Protein AF-M5RMX8-F1 (afdb_monomer)

Sequence (103 aa):
MNEFVRASYQTWTQRVETGIYNITNTGRITTREVAALINMHLLPDKKFTFFDDESEFMKRAAKTPRSNCVMDNSKLLSTGIQMTPVHEAIEQALKSWTPVDEE

Structure (mmCIF, N/CA/C/O backbone):
data_AF-M5RMX8-F1
#
_entry.id   AF-M5RMX8-F1
#
loop_
_atom_site.group_PDB
_atom_site.id
_atom_site.type_symbol
_atom_site.label_atom_id
_atom_site.label_alt_id
_atom_site.label_comp_id
_atom_site.label_asym_id
_atom_site.label_entity_id
_atom_site.label_seq_id
_atom_site.pdbx_PDB_ins_code
_atom_site.Cartn_x
_atom_site.Cartn_y
_atom_site.Cartn_z
_atom_site.occupancy
_atom_site.B_iso_or_equiv
_atom_site.auth_seq_id
_atom_site.auth_comp_id
_atom_site.auth_asym_id
_atom_site.auth_atom_id
_atom_site.pdbx_PDB_model_num
ATOM 1 N N . MET A 1 1 ? -11.044 0.922 -5.361 1.00 62.53 1 MET A N 1
ATOM 2 C CA . MET A 1 1 ? -10.544 2.280 -5.032 1.00 62.53 1 MET A CA 1
ATOM 3 C C . MET A 1 1 ? -11.170 2.729 -3.706 1.00 62.53 1 MET A C 1
ATOM 5 O O . MET A 1 1 ? -12.330 2.405 -3.498 1.00 62.53 1 MET A O 1
ATOM 9 N N . ASN A 1 2 ? -10.454 3.446 -2.828 1.00 88.12 2 ASN A N 1
ATOM 10 C CA . ASN A 1 2 ? -10.932 4.023 -1.540 1.00 88.12 2 ASN A CA 1
ATOM 11 C C . ASN A 1 2 ? -10.854 3.151 -0.264 1.00 88.12 2 ASN 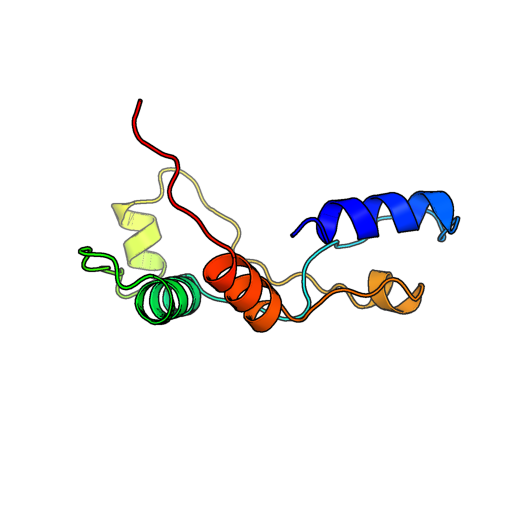A C 1
ATOM 13 O O . ASN A 1 2 ? -11.440 3.519 0.755 1.00 88.12 2 ASN A O 1
ATOM 17 N N . GLU A 1 3 ? -10.104 2.044 -0.260 1.00 94.25 3 GLU A N 1
ATOM 18 C CA . GLU A 1 3 ? -9.997 1.173 0.929 1.00 94.25 3 GLU A CA 1
ATOM 19 C C . GLU A 1 3 ? -9.433 1.884 2.162 1.00 94.25 3 GLU A C 1
ATOM 21 O O . GLU A 1 3 ? -9.972 1.730 3.253 1.00 94.25 3 GLU A O 1
ATOM 26 N N . PHE A 1 4 ? -8.396 2.709 1.986 1.00 96.75 4 PHE A N 1
ATOM 27 C CA . PHE A 1 4 ? -7.793 3.468 3.081 1.00 96.75 4 PHE A CA 1
ATOM 28 C C . PHE A 1 4 ? -8.815 4.367 3.790 1.00 96.75 4 PHE A C 1
ATOM 30 O O . PHE A 1 4 ? -8.910 4.361 5.017 1.00 96.75 4 PHE A O 1
ATOM 37 N N . VAL A 1 5 ? -9.616 5.111 3.019 1.00 97.06 5 VAL A N 1
ATOM 38 C CA . VAL A 1 5 ? -10.648 6.010 3.555 1.00 97.06 5 VAL A CA 1
ATOM 39 C C . VAL A 1 5 ? -11.748 5.205 4.237 1.00 97.06 5 VAL A C 1
ATOM 41 O O . VAL A 1 5 ? -12.137 5.535 5.354 1.00 97.06 5 VAL A O 1
ATOM 44 N N . ARG A 1 6 ? -12.206 4.116 3.605 1.00 97.56 6 ARG A N 1
ATOM 45 C CA . ARG A 1 6 ? -13.209 3.206 4.175 1.00 97.56 6 ARG A CA 1
ATOM 46 C C . ARG A 1 6 ? -12.749 2.661 5.526 1.00 97.56 6 ARG A C 1
ATOM 48 O O . ARG A 1 6 ? -13.480 2.797 6.499 1.00 97.56 6 ARG A O 1
ATOM 55 N N . ALA A 1 7 ? -11.544 2.099 5.598 1.00 97.75 7 ALA A N 1
ATOM 56 C CA . ALA A 1 7 ? -10.985 1.542 6.826 1.00 97.75 7 ALA A CA 1
ATOM 57 C C . ALA A 1 7 ? -10.801 2.620 7.904 1.00 97.75 7 ALA A C 1
ATOM 59 O O . ALA A 1 7 ? -11.205 2.424 9.046 1.00 97.75 7 ALA A O 1
ATOM 60 N N . SER A 1 8 ? -10.287 3.796 7.529 1.00 97.38 8 SER A N 1
ATOM 61 C CA . SER A 1 8 ? -10.139 4.943 8.439 1.00 97.38 8 SER A CA 1
ATOM 62 C C . SER A 1 8 ? -11.481 5.420 8.997 1.00 97.38 8 SER A C 1
ATOM 64 O O . SER A 1 8 ? -11.585 5.765 10.167 1.00 97.38 8 SER A O 1
ATOM 66 N N . TYR A 1 9 ? -12.533 5.418 8.182 1.00 97.81 9 TYR A N 1
ATOM 67 C CA . TYR A 1 9 ? -13.880 5.764 8.627 1.00 97.81 9 TYR A CA 1
ATOM 68 C C . TYR A 1 9 ? -14.508 4.661 9.495 1.00 97.81 9 TYR A C 1
ATOM 70 O O . TYR A 1 9 ? -15.241 4.943 10.448 1.00 97.81 9 TYR A O 1
ATOM 78 N N . GLN A 1 10 ? -14.199 3.397 9.202 1.00 98.00 10 GLN A N 1
ATOM 79 C CA . GLN A 1 10 ? -14.655 2.249 9.982 1.00 98.00 10 GLN A CA 1
ATOM 80 C C . GLN A 1 10 ? -14.079 2.241 11.397 1.00 98.00 10 GLN A C 1
ATOM 82 O O . GLN A 1 10 ? -14.829 1.941 12.321 1.00 98.00 10 GLN A O 1
ATOM 87 N N . THR A 1 11 ? -12.818 2.640 11.605 1.00 97.81 11 THR A N 1
ATOM 88 C CA . THR A 1 11 ? -12.257 2.725 12.970 1.00 97.81 11 THR A CA 1
ATOM 89 C C . THR A 1 11 ? -13.091 3.654 13.857 1.00 97.81 11 THR A C 1
ATOM 91 O O . THR A 1 11 ? -13.424 3.310 14.992 1.00 97.81 11 THR A O 1
ATOM 94 N N . TRP A 1 12 ? -13.521 4.796 13.316 1.00 96.62 12 TRP A N 1
ATOM 95 C CA . TRP A 1 12 ? -14.378 5.739 14.027 1.00 96.62 12 TRP A CA 1
ATOM 96 C C . TRP A 1 12 ? -15.804 5.215 14.228 1.00 96.62 12 TRP A C 1
ATOM 98 O O . TRP A 1 12 ? -16.330 5.250 15.341 1.00 96.62 12 TRP A O 1
ATOM 108 N N . THR A 1 13 ? -16.446 4.739 13.160 1.00 97.94 13 THR A N 1
ATOM 109 C CA . THR A 1 13 ? -17.864 4.339 13.203 1.00 97.94 13 THR A CA 1
ATOM 110 C C . THR A 1 13 ? -18.110 3.057 13.988 1.00 97.94 13 THR A C 1
ATOM 112 O O . THR A 1 13 ? -19.134 2.956 14.659 1.00 97.94 13 THR A O 1
ATOM 115 N N . GLN A 1 14 ? -17.166 2.114 13.971 1.00 97.50 14 GLN A N 1
ATOM 116 C CA . GLN A 1 14 ? -17.228 0.875 14.753 1.00 97.50 14 GLN A CA 1
ATOM 117 C C . GLN A 1 14 ? -16.715 1.048 16.187 1.00 97.50 14 GLN A C 1
ATOM 119 O O . GLN A 1 14 ? -16.761 0.096 16.959 1.00 97.50 14 GLN A O 1
ATOM 124 N N . ARG A 1 15 ? -16.251 2.253 16.559 1.00 97.38 15 ARG A N 1
ATOM 125 C CA . ARG A 1 15 ? -15.730 2.563 17.900 1.00 97.38 15 ARG A CA 1
ATOM 126 C C . ARG A 1 15 ? -14.636 1.584 18.336 1.00 97.38 15 ARG A C 1
ATOM 128 O O . ARG A 1 15 ? -14.650 1.104 19.468 1.00 97.38 15 ARG A O 1
ATOM 135 N N . VAL A 1 16 ? -13.694 1.295 17.434 1.00 97.44 16 VAL A N 1
ATOM 136 C CA . VAL A 1 16 ? -12.538 0.453 17.773 1.00 97.44 16 VAL A CA 1
ATOM 137 C C . VAL A 1 16 ? -11.742 1.099 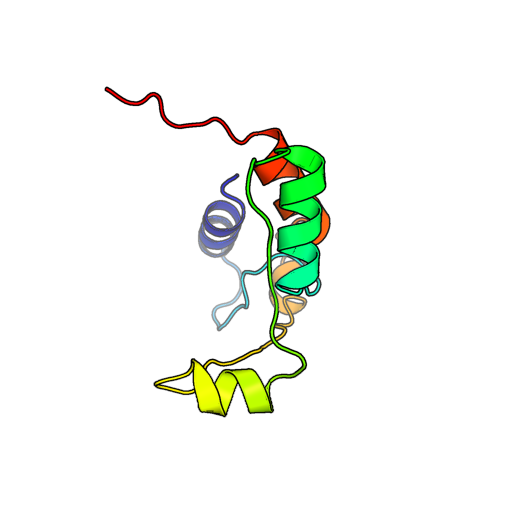18.907 1.00 97.44 16 VAL A C 1
ATOM 139 O O . VAL A 1 16 ? -11.753 2.324 19.066 1.00 97.44 16 VAL A O 1
ATOM 142 N N . GLU A 1 17 ? -11.047 0.284 19.699 1.00 97.75 17 GLU A N 1
ATOM 143 C CA . GLU A 1 17 ? -10.248 0.776 20.820 1.00 97.75 17 GLU A CA 1
ATOM 144 C C . GLU A 1 17 ? -9.254 1.850 20.358 1.00 97.75 17 GLU A C 1
ATOM 146 O O . GLU A 1 17 ? -8.590 1.712 19.326 1.00 97.75 17 GLU A O 1
ATOM 151 N N . THR A 1 18 ? -9.141 2.938 21.118 1.00 96.75 18 THR A N 1
ATOM 152 C CA . THR A 1 18 ? -8.249 4.047 20.776 1.00 96.75 18 THR A CA 1
ATOM 153 C C . THR A 1 18 ? -6.793 3.596 20.711 1.00 96.75 18 THR A C 1
ATOM 155 O O . THR A 1 18 ? -6.319 2.851 21.564 1.00 96.75 18 THR A O 1
ATOM 158 N N . GLY A 1 19 ? -6.045 4.097 19.731 1.00 96.69 19 GLY A N 1
ATOM 159 C CA . GLY A 1 19 ? -4.616 3.837 19.611 1.00 96.69 19 GLY A CA 1
ATOM 160 C C . GLY A 1 19 ? -4.116 4.040 18.189 1.00 96.69 19 GLY A C 1
ATOM 161 O O . GLY A 1 19 ? -4.834 4.533 17.323 1.00 96.69 19 GLY A O 1
ATOM 162 N N . ILE A 1 20 ? -2.869 3.643 17.953 1.00 97.62 20 ILE A N 1
ATOM 163 C CA . ILE A 1 20 ? -2.237 3.720 16.633 1.00 97.62 20 ILE A CA 1
ATOM 164 C C . ILE A 1 20 ? -2.528 2.428 15.860 1.00 97.62 20 ILE A C 1
ATOM 166 O O . ILE A 1 20 ? -2.416 1.335 16.427 1.00 97.62 20 ILE A O 1
ATOM 170 N N . TYR A 1 21 ? -2.899 2.570 14.586 1.00 97.81 21 TYR A N 1
ATOM 171 C CA . TYR A 1 21 ? -3.195 1.480 13.657 1.00 97.81 21 TYR A CA 1
ATOM 172 C C . TYR A 1 21 ? -2.509 1.736 12.314 1.00 97.81 21 TYR A C 1
ATOM 174 O O . TYR A 1 21 ? -2.605 2.834 11.768 1.00 97.81 21 TYR A O 1
ATOM 182 N N . ASN A 1 22 ? -1.865 0.708 11.761 1.00 97.56 22 ASN A N 1
ATOM 183 C CA . ASN A 1 22 ? -1.330 0.751 10.404 1.00 97.56 22 ASN A CA 1
ATOM 184 C C . ASN A 1 22 ? -2.459 0.449 9.414 1.00 97.56 22 ASN A C 1
ATOM 186 O O . ASN A 1 22 ? -2.964 -0.673 9.369 1.00 97.56 22 ASN A O 1
ATOM 190 N N . ILE A 1 23 ? -2.861 1.447 8.627 1.00 97.31 23 ILE A N 1
ATOM 191 C CA . ILE A 1 23 ? -3.893 1.295 7.595 1.00 97.31 23 ILE A CA 1
ATOM 192 C C . ILE A 1 23 ? -3.206 1.162 6.240 1.00 97.31 23 ILE A C 1
ATOM 194 O O . ILE A 1 23 ? -3.040 2.126 5.497 1.00 97.31 23 ILE A O 1
ATOM 198 N N . THR A 1 24 ? -2.787 -0.060 5.937 1.00 96.50 24 THR A N 1
ATOM 199 C CA . THR A 1 24 ? -2.221 -0.452 4.643 1.00 96.50 24 THR A CA 1
ATOM 200 C C . THR A 1 24 ? -2.833 -1.756 4.173 1.00 96.50 24 THR A C 1
ATOM 202 O O . THR A 1 24 ? -3.321 -2.551 4.978 1.00 96.50 24 THR A O 1
ATOM 205 N N . ASN A 1 25 ? -2.809 -1.982 2.863 1.00 97.56 25 ASN A N 1
ATOM 206 C CA . ASN A 1 25 ? -3.11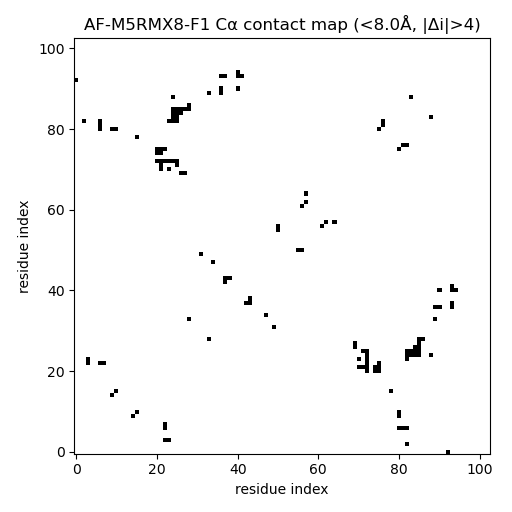9 -3.284 2.288 1.00 97.56 25 ASN A CA 1
ATOM 207 C C . ASN A 1 25 ? -2.121 -4.337 2.794 1.00 97.56 25 ASN A C 1
ATOM 209 O O . ASN A 1 25 ? -0.936 -4.043 2.959 1.00 97.56 25 ASN A O 1
ATOM 213 N N . THR A 1 26 ? -2.606 -5.548 3.076 1.00 97.56 26 THR A N 1
ATOM 214 C CA . THR A 1 26 ? -1.790 -6.611 3.680 1.00 97.56 26 THR A CA 1
ATOM 215 C C . THR A 1 26 ? -0.699 -7.082 2.721 1.00 97.56 26 THR A C 1
ATOM 217 O O . THR A 1 26 ? -0.950 -7.295 1.535 1.00 97.56 26 THR A O 1
ATOM 220 N N . GLY A 1 27 ? 0.506 -7.296 3.252 1.00 96.50 27 GLY A N 1
ATOM 221 C CA . GLY A 1 27 ? 1.664 -7.781 2.503 1.00 96.50 27 GLY A CA 1
ATOM 222 C C . GLY A 1 27 ? 2.696 -6.689 2.231 1.00 96.50 27 GLY A C 1
ATOM 223 O O . GLY A 1 27 ? 2.752 -5.668 2.912 1.00 96.50 27 GLY A O 1
ATOM 224 N N . ARG A 1 28 ? 3.550 -6.929 1.236 1.00 96.44 28 ARG A N 1
ATOM 225 C CA . ARG A 1 28 ? 4.560 -5.975 0.767 1.00 96.44 28 ARG A CA 1
ATOM 226 C C . ARG A 1 28 ? 4.614 -6.006 -0.750 1.00 96.44 28 ARG A C 1
ATOM 228 O O . ARG A 1 28 ? 4.408 -7.066 -1.329 1.00 96.44 28 ARG A O 1
ATOM 235 N N . ILE A 1 29 ? 4.970 -4.889 -1.366 1.00 96.06 29 ILE A N 1
ATOM 236 C CA . ILE A 1 29 ? 5.246 -4.841 -2.799 1.00 96.06 29 ILE A CA 1
ATOM 237 C C . ILE A 1 29 ? 6.437 -3.928 -3.072 1.00 96.06 29 ILE A C 1
ATOM 239 O O . ILE A 1 29 ? 6.644 -2.929 -2.384 1.00 96.06 29 ILE A O 1
ATOM 243 N N . THR A 1 30 ? 7.242 -4.293 -4.060 1.00 93.19 30 THR A N 1
ATOM 244 C CA . THR A 1 30 ? 8.412 -3.535 -4.501 1.00 93.19 30 THR A CA 1
ATOM 245 C C . THR A 1 30 ? 8.097 -2.678 -5.723 1.00 93.19 30 THR A C 1
ATOM 247 O O . THR A 1 30 ? 7.197 -2.973 -6.508 1.00 93.19 30 THR A O 1
ATOM 250 N N . THR A 1 31 ? 8.910 -1.647 -5.960 1.00 92.06 31 THR A N 1
ATOM 251 C CA . THR A 1 31 ? 8.811 -0.805 -7.164 1.00 92.06 31 THR A CA 1
ATOM 252 C C . THR A 1 31 ? 8.902 -1.614 -8.461 1.00 92.06 31 THR A C 1
ATOM 254 O O . THR A 1 31 ? 8.218 -1.291 -9.431 1.00 92.06 31 THR A O 1
ATOM 257 N N . ARG A 1 32 ? 9.719 -2.680 -8.491 1.00 93.06 32 ARG A N 1
ATOM 258 C CA . ARG A 1 32 ? 9.842 -3.560 -9.668 1.00 93.06 32 ARG A CA 1
ATOM 259 C C . ARG A 1 32 ? 8.550 -4.323 -9.935 1.00 93.06 32 ARG A C 1
ATOM 261 O O . ARG A 1 32 ? 8.130 -4.393 -11.084 1.00 93.06 32 ARG A O 1
ATOM 268 N N . GLU A 1 33 ? 7.912 -4.852 -8.894 1.00 95.94 33 GLU A N 1
ATOM 269 C CA . GLU A 1 33 ? 6.626 -5.548 -9.024 1.00 95.94 33 GLU A CA 1
ATOM 270 C C . GLU A 1 33 ? 5.525 -4.600 -9.508 1.00 95.94 33 GLU A C 1
ATOM 272 O O . GLU A 1 33 ? 4.799 -4.939 -10.437 1.00 95.94 33 GLU A O 1
ATOM 277 N N . VAL A 1 34 ? 5.449 -3.381 -8.960 1.00 96.44 34 VAL A N 1
ATOM 278 C CA . VAL A 1 34 ? 4.484 -2.369 -9.425 1.00 96.44 34 VAL A CA 1
ATOM 279 C C . VAL A 1 34 ? 4.709 -2.024 -10.898 1.00 96.44 34 VAL A C 1
ATOM 281 O O . VAL A 1 34 ? 3.761 -2.010 -11.677 1.00 96.44 34 VAL A O 1
ATOM 284 N N . ALA A 1 35 ? 5.956 -1.780 -11.308 1.00 95.50 35 ALA A N 1
ATOM 285 C CA . ALA A 1 35 ? 6.279 -1.488 -12.703 1.00 95.50 35 ALA A CA 1
ATOM 286 C C . ALA A 1 35 ? 5.964 -2.669 -13.640 1.00 95.50 35 ALA A C 1
ATOM 288 O O . ALA A 1 35 ? 5.503 -2.458 -14.761 1.00 95.50 35 ALA A O 1
ATOM 289 N N . ALA A 1 36 ? 6.172 -3.909 -13.188 1.00 95.62 36 ALA A N 1
ATOM 290 C CA . ALA A 1 36 ? 5.787 -5.101 -13.937 1.00 95.62 36 ALA A CA 1
ATOM 291 C C . ALA A 1 36 ? 4.262 -5.193 -14.115 1.00 95.62 36 ALA A C 1
ATOM 293 O O . ALA A 1 36 ? 3.803 -5.429 -15.231 1.00 95.62 36 ALA A O 1
ATOM 294 N N . LEU A 1 37 ? 3.482 -4.936 -13.059 1.00 96.88 37 LEU A N 1
ATOM 295 C CA . LEU A 1 37 ? 2.018 -4.892 -13.133 1.00 96.88 37 LEU A CA 1
ATOM 296 C C . LEU A 1 37 ? 1.531 -3.779 -14.073 1.00 96.88 37 LEU A C 1
ATOM 298 O O . LEU A 1 37 ? 0.651 -4.013 -14.896 1.00 96.88 37 LEU A O 1
ATOM 302 N N . ILE A 1 38 ? 2.137 -2.588 -14.017 1.00 96.31 38 ILE A N 1
ATOM 303 C CA . ILE A 1 38 ? 1.824 -1.488 -14.943 1.00 96.31 38 ILE A CA 1
ATOM 304 C C . ILE A 1 38 ? 2.068 -1.912 -16.393 1.00 96.31 38 ILE A C 1
ATOM 306 O O . ILE A 1 38 ? 1.190 -1.729 -17.232 1.00 96.31 38 ILE A O 1
ATOM 310 N N . ASN A 1 39 ? 3.228 -2.507 -16.694 1.00 94.69 39 ASN A N 1
ATOM 311 C CA . ASN A 1 39 ? 3.518 -3.002 -18.042 1.00 94.69 39 ASN A CA 1
ATOM 312 C C . ASN A 1 39 ? 2.506 -4.055 -18.494 1.00 94.69 39 ASN A C 1
ATOM 314 O O . ASN A 1 39 ? 2.062 -4.015 -19.634 1.00 94.69 39 ASN A O 1
ATOM 318 N N . MET A 1 40 ? 2.133 -4.973 -17.602 1.00 95.00 40 MET A N 1
ATOM 319 C CA . MET A 1 40 ? 1.195 -6.049 -17.908 1.00 95.00 40 MET A CA 1
ATOM 320 C C . MET A 1 40 ? -0.214 -5.534 -18.218 1.00 95.00 40 MET A C 1
ATOM 322 O O . MET A 1 40 ? -0.847 -6.039 -19.141 1.00 95.00 40 MET A O 1
ATOM 326 N N . HIS A 1 41 ? -0.713 -4.559 -17.454 1.00 95.25 41 HIS A N 1
ATOM 327 C CA . HIS A 1 41 ? -2.109 -4.125 -17.551 1.00 95.25 41 HIS A CA 1
ATOM 328 C C . HIS A 1 41 ? -2.329 -2.905 -18.446 1.00 95.25 41 HIS A C 1
ATOM 330 O O . HIS A 1 41 ? -3.390 -2.806 -19.053 1.00 95.25 41 HIS A O 1
ATOM 336 N N . LEU A 1 42 ? -1.365 -1.983 -18.523 1.00 94.19 42 LEU A N 1
ATOM 337 C CA . LEU A 1 42 ? -1.526 -0.712 -19.240 1.00 94.19 42 LEU A CA 1
ATOM 338 C C . LEU A 1 42 ? -0.716 -0.627 -20.537 1.00 94.19 42 LEU A C 1
ATOM 340 O O . LEU A 1 42 ? -0.968 0.275 -21.328 1.00 94.19 42 LEU A O 1
ATOM 344 N N . LEU A 1 43 ? 0.249 -1.534 -20.754 1.00 91.69 43 LEU A N 1
ATOM 345 C CA . LEU A 1 43 ? 1.106 -1.587 -21.950 1.00 91.69 43 LEU A CA 1
ATOM 346 C C . LEU A 1 43 ? 1.629 -0.202 -22.406 1.00 91.69 43 LEU A C 1
ATOM 348 O O . LEU A 1 43 ? 1.485 0.154 -23.577 1.00 91.69 43 LEU A O 1
ATOM 352 N N . PRO A 1 44 ? 2.218 0.610 -21.506 1.00 90.50 44 PRO A N 1
ATOM 353 C CA . PRO A 1 44 ? 2.673 1.943 -21.872 1.00 90.50 44 PRO A CA 1
ATOM 354 C C . PRO A 1 44 ? 3.853 1.869 -22.848 1.00 90.50 44 PRO A C 1
ATOM 356 O O . PRO A 1 44 ? 4.711 0.992 -22.728 1.00 90.50 44 PRO A O 1
ATOM 359 N N . ASP A 1 45 ? 3.980 2.858 -23.736 1.00 91.94 45 ASP A N 1
ATOM 360 C CA . ASP A 1 45 ? 5.195 3.064 -24.540 1.00 91.94 45 ASP A CA 1
ATOM 361 C C . ASP A 1 45 ? 6.314 3.691 -23.683 1.00 91.94 45 ASP A C 1
ATOM 363 O O . ASP A 1 45 ? 6.764 4.821 -23.873 1.00 91.94 45 ASP A O 1
ATOM 367 N N . LYS A 1 46 ? 6.704 2.975 -22.622 1.00 89.25 46 LYS A N 1
ATOM 368 C CA . LYS A 1 46 ? 7.721 3.393 -21.659 1.00 89.25 46 LYS A CA 1
ATOM 369 C C . LYS A 1 46 ? 8.579 2.211 -21.242 1.00 89.25 46 LYS A C 1
ATOM 371 O O . LYS A 1 46 ? 8.095 1.216 -20.713 1.00 89.25 46 LYS A O 1
ATOM 376 N N . LYS A 1 47 ? 9.895 2.370 -21.376 1.00 89.38 47 LYS A N 1
ATOM 377 C CA . LYS A 1 47 ? 10.872 1.426 -20.826 1.00 89.38 47 LYS A CA 1
ATOM 378 C C . LYS A 1 47 ? 11.250 1.837 -19.407 1.00 89.38 47 LYS A C 1
ATOM 380 O O . LYS A 1 47 ? 11.770 2.929 -19.189 1.00 89.38 47 LYS A O 1
ATOM 385 N N . PHE A 1 48 ? 10.994 0.957 -18.443 1.00 89.56 48 PHE A N 1
ATOM 386 C CA . PHE A 1 48 ? 11.403 1.157 -17.055 1.00 89.56 48 PHE A CA 1
ATOM 387 C C . PHE A 1 48 ? 12.843 0.681 -16.854 1.00 89.56 48 PHE A C 1
ATOM 389 O O . PHE A 1 48 ? 13.179 -0.456 -17.181 1.00 89.56 48 PHE A O 1
ATOM 396 N N . THR A 1 49 ? 13.683 1.550 -16.297 1.00 89.00 49 THR A N 1
ATOM 397 C CA . THR A 1 49 ? 15.048 1.235 -15.868 1.00 89.00 49 THR A CA 1
ATOM 398 C C . THR A 1 49 ? 15.124 1.297 -14.347 1.00 89.00 49 THR A C 1
ATOM 400 O O . THR A 1 49 ? 14.398 2.054 -13.701 1.00 89.00 49 THR A O 1
ATOM 403 N N . PHE A 1 50 ? 15.986 0.475 -13.760 1.00 87.25 50 PHE A N 1
ATOM 404 C CA . PHE A 1 50 ? 16.117 0.347 -12.314 1.00 87.25 50 PHE A CA 1
ATOM 405 C C . PHE A 1 50 ? 17.592 0.393 -11.929 1.00 87.25 50 PHE A C 1
ATOM 407 O O . PHE A 1 50 ? 18.436 -0.039 -12.708 1.00 87.25 50 PHE A O 1
ATOM 414 N N . PHE A 1 51 ? 17.871 0.875 -10.722 1.00 84.81 51 PHE A N 1
ATOM 415 C CA . PHE A 1 51 ? 19.190 0.766 -10.099 1.00 84.81 51 PHE A CA 1
ATOM 416 C C . PHE A 1 51 ? 19.497 -0.691 -9.748 1.00 84.81 51 PHE A C 1
ATOM 418 O O . PHE A 1 51 ? 18.568 -1.490 -9.563 1.00 84.81 51 PHE A O 1
ATOM 425 N N . ASP A 1 52 ? 20.773 -1.029 -9.626 1.00 81.19 52 ASP A N 1
ATOM 426 C CA . ASP A 1 52 ? 21.199 -2.377 -9.251 1.00 81.19 52 ASP A CA 1
ATOM 427 C C . ASP A 1 52 ? 20.875 -2.651 -7.777 1.00 81.19 52 ASP A C 1
ATOM 429 O O . ASP A 1 52 ? 20.307 -3.693 -7.442 1.00 81.19 52 ASP A O 1
ATOM 43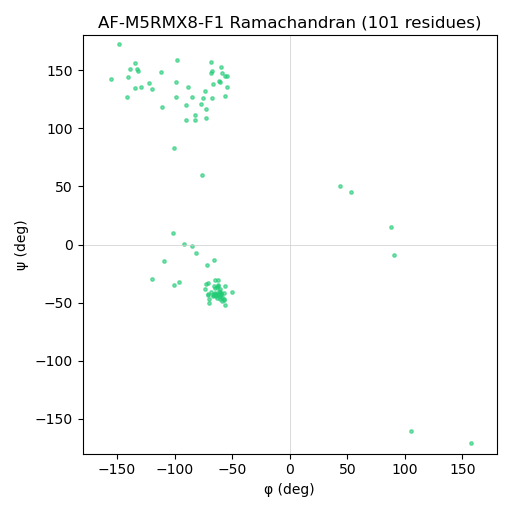3 N N . ASP A 1 53 ? 21.127 -1.668 -6.906 1.00 79.38 53 ASP A N 1
ATOM 434 C CA . ASP A 1 53 ? 20.869 -1.768 -5.472 1.00 79.38 53 ASP A CA 1
ATOM 435 C C . ASP A 1 53 ? 20.497 -0.426 -4.802 1.00 79.38 53 ASP A C 1
ATOM 437 O O . ASP A 1 53 ? 20.522 0.657 -5.397 1.00 79.38 53 ASP A O 1
ATOM 441 N N . GLU A 1 54 ? 20.112 -0.509 -3.524 1.00 72.62 54 GLU A N 1
ATOM 442 C CA . GLU A 1 54 ? 19.757 0.650 -2.699 1.00 72.62 54 GLU A CA 1
ATOM 443 C C . GLU A 1 54 ? 20.948 1.591 -2.463 1.00 72.62 54 GLU A C 1
ATOM 445 O O . GLU A 1 54 ? 20.759 2.802 -2.367 1.00 72.62 54 GLU A O 1
ATOM 450 N N . SER A 1 55 ? 22.182 1.078 -2.422 1.00 74.75 55 SER A N 1
ATOM 451 C CA . SER A 1 55 ? 23.377 1.910 -2.243 1.00 74.75 55 SER A CA 1
ATOM 452 C C . SER A 1 55 ? 23.623 2.795 -3.461 1.00 74.75 55 SER A C 1
ATOM 454 O O . SER A 1 55 ? 23.975 3.966 -3.312 1.00 74.75 55 SER A O 1
ATOM 456 N N . GLU A 1 56 ? 23.426 2.267 -4.667 1.00 77.62 56 GLU A N 1
ATOM 457 C CA . GLU A 1 56 ? 23.491 3.028 -5.910 1.00 77.62 56 GLU A CA 1
ATOM 458 C C . GLU A 1 56 ? 22.393 4.099 -5.951 1.00 77.62 56 GLU A C 1
ATOM 460 O O . GLU A 1 56 ? 22.683 5.268 -6.228 1.00 77.62 56 GLU A O 1
ATOM 465 N N . PHE A 1 57 ? 21.157 3.733 -5.596 1.00 75.81 57 PHE A N 1
ATOM 466 C CA . PHE A 1 57 ? 20.040 4.674 -5.490 1.00 75.81 57 PHE A CA 1
ATOM 467 C C . PHE A 1 57 ? 20.337 5.811 -4.501 1.00 75.81 57 PHE A C 1
ATOM 469 O O . PHE A 1 57 ? 20.170 6.989 -4.830 1.00 75.81 57 PHE A O 1
ATOM 476 N N . MET A 1 58 ? 20.831 5.475 -3.309 1.00 73.19 58 MET A N 1
ATOM 477 C CA . MET A 1 58 ? 21.140 6.449 -2.264 1.00 73.19 58 MET A CA 1
ATOM 478 C C . MET A 1 58 ? 22.287 7.384 -2.657 1.00 73.19 58 MET A C 1
ATOM 480 O O . MET A 1 58 ? 22.245 8.568 -2.338 1.00 73.19 58 MET A O 1
ATOM 484 N N . LYS A 1 59 ? 23.287 6.881 -3.392 1.00 75.50 59 LYS A N 1
ATOM 485 C CA . LYS A 1 59 ? 24.420 7.683 -3.880 1.00 75.50 59 LYS A CA 1
ATOM 486 C C . LYS A 1 59 ? 24.049 8.611 -5.035 1.00 75.50 59 LYS A C 1
ATOM 488 O O . LYS A 1 59 ? 24.597 9.705 -5.121 1.00 75.50 59 LYS A O 1
ATOM 493 N N . ARG A 1 60 ? 23.187 8.164 -5.956 1.00 71.44 60 ARG A N 1
ATOM 494 C CA . ARG A 1 60 ? 22.927 8.877 -7.221 1.00 71.44 60 ARG A CA 1
ATOM 495 C C . ARG A 1 60 ? 21.643 9.699 -7.227 1.00 71.44 60 ARG A C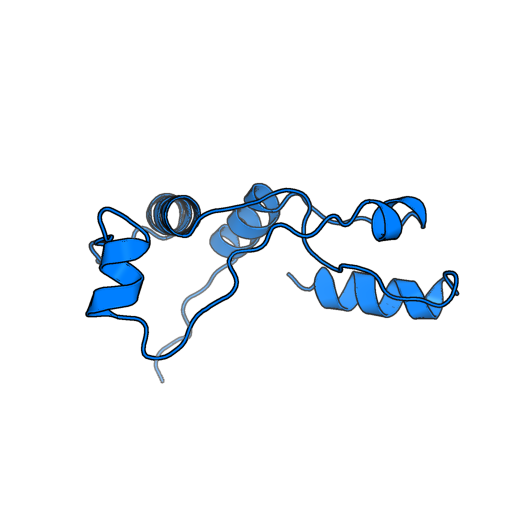 1
ATOM 497 O O . ARG A 1 60 ? 21.608 10.739 -7.875 1.00 71.44 60 ARG A O 1
ATOM 504 N N . ALA A 1 61 ? 20.594 9.240 -6.550 1.00 67.88 61 ALA A N 1
ATOM 505 C CA . ALA A 1 61 ? 19.250 9.800 -6.689 1.00 67.88 61 ALA A CA 1
ATOM 506 C C . ALA A 1 61 ? 18.675 10.360 -5.379 1.00 67.88 61 ALA A C 1
ATOM 508 O O . ALA A 1 61 ? 17.888 11.311 -5.409 1.00 67.88 61 ALA A O 1
ATOM 509 N N . ALA A 1 62 ? 19.055 9.817 -4.220 1.00 65.81 62 ALA A N 1
ATOM 510 C CA . ALA A 1 62 ? 18.487 10.257 -2.951 1.00 65.81 62 ALA A CA 1
ATOM 511 C C . ALA A 1 62 ? 19.176 11.526 -2.419 1.00 65.81 62 ALA A C 1
ATOM 513 O O . ALA A 1 62 ? 20.275 11.484 -1.878 1.00 65.81 62 ALA A O 1
ATOM 514 N N . LYS A 1 63 ? 18.484 12.672 -2.480 1.00 64.81 63 LYS A N 1
ATOM 515 C CA . LYS A 1 63 ? 18.882 13.883 -1.726 1.00 64.81 63 LYS A CA 1
ATOM 516 C C . LYS A 1 63 ? 18.631 13.752 -0.216 1.00 64.81 63 LYS A C 1
ATOM 518 O O . LYS A 1 63 ? 19.144 14.538 0.574 1.00 64.81 63 LYS A O 1
ATOM 523 N N . THR A 1 64 ? 17.794 12.800 0.195 1.00 54.88 64 THR A N 1
ATOM 524 C CA . THR A 1 64 ? 17.405 12.556 1.592 1.00 54.88 64 THR A CA 1
ATOM 525 C C . THR A 1 64 ? 16.982 11.090 1.733 1.00 54.88 64 THR A C 1
ATOM 527 O O . THR A 1 64 ? 16.322 10.595 0.813 1.00 54.88 64 THR A O 1
ATOM 530 N N . PRO A 1 65 ? 17.292 10.399 2.849 1.00 63.69 65 PRO A N 1
ATOM 531 C CA . PRO A 1 65 ? 16.844 9.027 3.072 1.00 63.69 65 PRO A CA 1
ATOM 532 C C . PRO A 1 65 ? 15.326 8.881 2.941 1.00 63.69 65 PRO A C 1
ATOM 534 O O . PRO A 1 65 ? 14.558 9.787 3.281 1.00 63.69 65 PRO A O 1
ATOM 537 N N . ARG A 1 66 ? 14.889 7.737 2.420 1.00 70.69 66 ARG A N 1
ATOM 538 C CA . ARG A 1 66 ? 13.482 7.333 2.362 1.00 70.69 66 ARG A CA 1
ATOM 539 C C . ARG A 1 66 ? 13.342 6.042 3.152 1.00 70.69 66 ARG A C 1
ATOM 541 O O . ARG A 1 66 ? 14.165 5.147 3.011 1.00 70.69 66 ARG A O 1
ATOM 548 N N . SER A 1 67 ? 12.328 5.961 4.004 1.00 72.31 67 SER A N 1
ATOM 549 C CA . SER A 1 67 ? 12.031 4.733 4.733 1.00 72.31 67 SER A CA 1
ATOM 550 C C . SER A 1 67 ? 11.434 3.703 3.777 1.00 72.31 67 SER A C 1
ATOM 552 O O . SER A 1 67 ? 10.337 3.912 3.259 1.00 72.31 67 SER A O 1
ATOM 554 N N . ASN A 1 68 ? 12.124 2.585 3.585 1.00 75.94 68 ASN A N 1
ATOM 555 C CA . ASN A 1 68 ? 11.535 1.375 3.027 1.00 75.94 68 ASN A CA 1
ATOM 556 C C . ASN A 1 68 ? 11.007 0.552 4.207 1.00 75.94 68 ASN A C 1
ATOM 558 O O . ASN A 1 68 ? 11.796 0.034 4.995 1.00 75.94 68 ASN A O 1
ATOM 562 N N . CYS A 1 69 ? 9.686 0.483 4.390 1.00 83.56 69 CYS A N 1
ATOM 563 C CA . CYS A 1 69 ? 9.084 -0.243 5.509 1.00 83.56 69 CYS A CA 1
ATOM 564 C C . CYS A 1 69 ? 7.951 -1.167 5.057 1.00 83.56 69 CYS A C 1
ATOM 566 O O . CYS A 1 69 ? 7.239 -0.900 4.090 1.00 83.56 69 CYS A O 1
ATOM 568 N N . VAL A 1 70 ? 7.793 -2.264 5.795 1.00 92.88 70 VAL A N 1
ATOM 569 C CA . VAL A 1 70 ? 6.622 -3.139 5.741 1.00 92.88 70 VAL A CA 1
ATOM 570 C C . VAL A 1 70 ? 5.902 -2.952 7.065 1.00 92.88 70 VAL A C 1
ATOM 572 O O . VAL A 1 70 ? 6.487 -3.178 8.123 1.00 92.88 70 VAL A O 1
ATOM 575 N N . MET A 1 71 ? 4.661 -2.479 7.006 1.00 94.50 71 MET A N 1
ATOM 576 C CA . MET A 1 71 ? 3.865 -2.205 8.197 1.00 94.50 71 MET A CA 1
ATOM 577 C C . MET A 1 71 ? 2.920 -3.370 8.467 1.00 94.50 71 MET A C 1
ATOM 579 O O . MET A 1 71 ? 2.163 -3.775 7.587 1.00 94.50 71 MET A O 1
ATOM 583 N N . ASP A 1 72 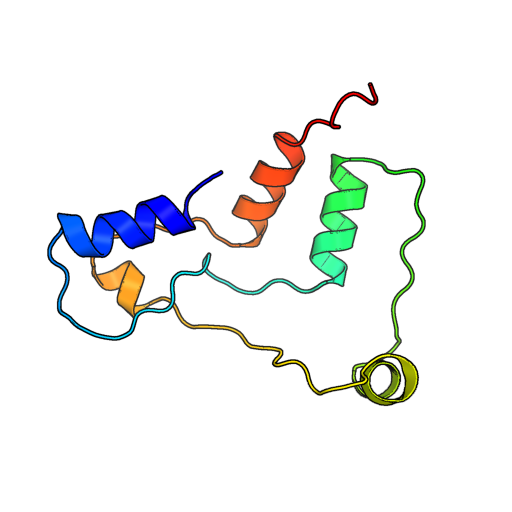? 2.958 -3.893 9.691 1.00 96.31 72 ASP A N 1
ATOM 584 C CA . ASP A 1 72 ? 2.024 -4.925 10.128 1.00 96.31 72 ASP A CA 1
ATOM 585 C C . ASP A 1 72 ? 0.657 -4.305 10.439 1.00 96.31 72 ASP A C 1
ATOM 587 O O . ASP A 1 72 ? 0.544 -3.420 11.293 1.00 96.31 72 ASP A O 1
ATOM 591 N N . ASN A 1 73 ? -0.380 -4.765 9.742 1.00 97.62 73 ASN A N 1
ATOM 592 C CA . ASN A 1 73 ? -1.758 -4.324 9.930 1.00 97.62 73 ASN A CA 1
ATOM 593 C C . ASN A 1 73 ? -2.601 -5.325 10.742 1.00 97.62 73 ASN A C 1
ATOM 595 O O . ASN A 1 73 ? -3.810 -5.126 10.855 1.00 97.62 73 ASN A O 1
ATOM 599 N N . SER A 1 74 ? -1.998 -6.355 11.353 1.00 98.12 74 SER A N 1
ATOM 600 C CA . SER A 1 74 ? -2.696 -7.374 12.156 1.00 98.12 74 SER A CA 1
ATOM 601 C C . SER A 1 74 ? -3.640 -6.779 13.211 1.00 98.12 74 SER A C 1
ATOM 603 O O . SER A 1 74 ? -4.779 -7.224 13.344 1.00 98.12 74 SER A O 1
ATOM 605 N N . LYS A 1 75 ? -3.213 -5.704 13.887 1.00 98.31 75 LYS A N 1
ATOM 606 C CA . LYS A 1 75 ? -4.022 -4.959 14.865 1.00 98.31 75 LYS A CA 1
ATOM 607 C C . LYS A 1 75 ? -5.280 -4.331 14.251 1.00 98.31 75 LYS A C 1
ATOM 609 O O . LYS A 1 75 ? -6.310 -4.254 14.908 1.00 98.31 75 LYS A O 1
ATOM 614 N N . LEU A 1 76 ? -5.211 -3.853 13.008 1.00 98.38 76 LEU A N 1
ATOM 615 C CA . LEU A 1 76 ? -6.391 -3.350 12.299 1.00 98.38 76 LEU A CA 1
ATOM 616 C C . LEU A 1 76 ? -7.323 -4.515 11.955 1.00 98.38 76 LEU A C 1
ATOM 618 O O . LEU A 1 76 ? -8.518 -4.439 12.226 1.00 98.38 76 LEU A O 1
ATOM 622 N N . LEU A 1 77 ? -6.775 -5.606 11.418 1.00 98.12 77 LEU A N 1
ATOM 623 C CA . LEU A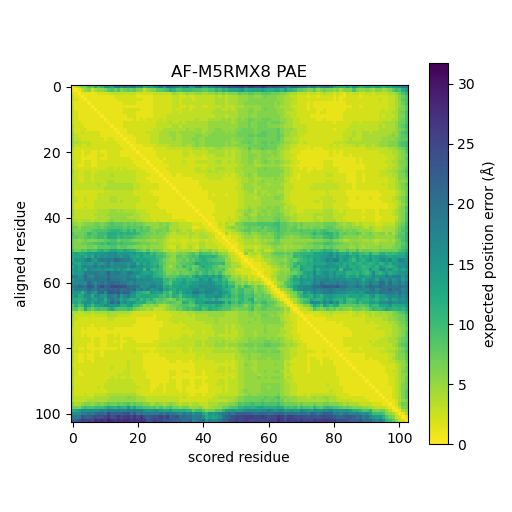 1 77 ? -7.556 -6.776 11.010 1.00 98.12 77 LEU A CA 1
ATOM 624 C C . LEU A 1 77 ? -8.278 -7.438 12.192 1.00 98.12 77 LEU A C 1
ATOM 626 O O . LEU A 1 77 ? -9.413 -7.889 12.038 1.00 98.12 77 LEU A O 1
ATOM 630 N N . SER A 1 78 ? -7.680 -7.438 13.389 1.00 98.12 78 SER A N 1
ATOM 631 C CA . SER A 1 78 ? -8.310 -7.992 14.596 1.00 98.12 78 SER A CA 1
ATOM 632 C C . SER A 1 78 ? -9.557 -7.225 15.051 1.00 98.12 78 SER A C 1
ATOM 634 O O . SER A 1 78 ? -10.313 -7.738 15.869 1.00 98.12 78 SER A O 1
ATOM 636 N N . THR A 1 79 ? -9.802 -6.019 14.523 1.00 97.81 79 THR A N 1
ATOM 637 C CA . THR A 1 79 ? -11.050 -5.263 14.752 1.00 97.81 79 THR A CA 1
ATOM 638 C C . THR A 1 79 ? -12.201 -5.709 13.842 1.00 97.81 79 THR 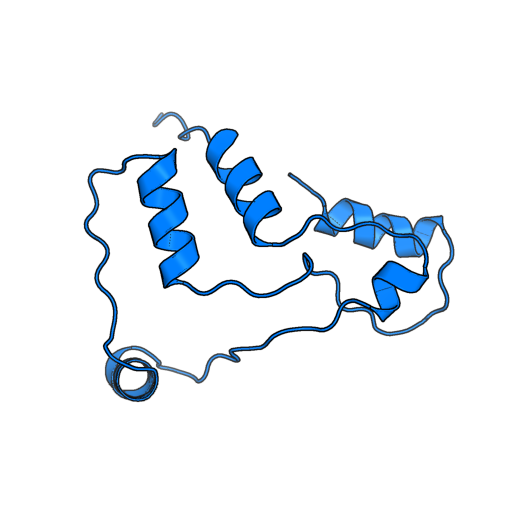A C 1
ATOM 640 O O . THR A 1 79 ? -13.326 -5.252 14.009 1.00 97.81 79 THR A O 1
ATOM 643 N N . GLY A 1 80 ? -11.935 -6.588 12.867 1.00 97.56 80 GLY A N 1
ATOM 644 C CA . GLY A 1 80 ? -12.891 -7.010 11.839 1.00 97.56 80 GLY A CA 1
ATOM 645 C C . GLY A 1 80 ? -12.862 -6.154 10.566 1.00 97.56 80 GLY A C 1
ATOM 646 O O . GLY A 1 80 ? -13.465 -6.543 9.562 1.00 97.56 80 GLY A O 1
ATOM 647 N N . ILE A 1 81 ? -12.133 -5.032 10.565 1.00 97.88 81 ILE A N 1
ATOM 648 C CA . ILE A 1 81 ? -11.920 -4.187 9.382 1.00 97.88 81 ILE A CA 1
ATOM 649 C C . ILE A 1 81 ? -11.067 -4.937 8.353 1.00 97.88 81 ILE A C 1
ATOM 651 O O . ILE A 1 81 ? -9.969 -5.399 8.653 1.00 97.88 81 ILE A O 1
ATOM 655 N N . GLN A 1 82 ? -11.574 -5.032 7.123 1.00 96.88 82 GLN A N 1
ATOM 656 C CA . GLN A 1 82 ? -10.949 -5.791 6.039 1.00 96.88 82 GLN A CA 1
A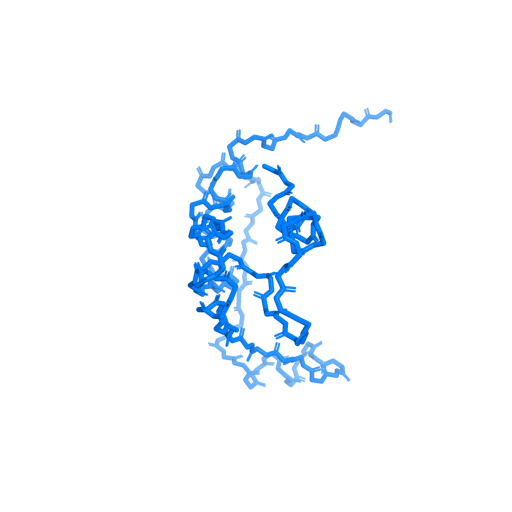TOM 657 C C . GLN A 1 82 ? -10.146 -4.889 5.096 1.00 96.88 82 GLN A C 1
ATOM 659 O O . GLN A 1 82 ? -10.600 -3.803 4.709 1.00 96.88 82 GLN A O 1
ATOM 664 N N . MET A 1 83 ? -8.990 -5.396 4.674 1.00 97.81 83 MET A N 1
ATOM 665 C CA . MET A 1 83 ? -8.105 -4.794 3.678 1.00 97.81 83 MET A CA 1
ATOM 666 C C . MET A 1 83 ? -7.752 -5.841 2.623 1.00 97.81 83 MET A C 1
ATOM 668 O O . MET A 1 83 ? -7.411 -6.970 2.970 1.00 97.81 83 MET A O 1
ATOM 672 N N . THR A 1 84 ? -7.792 -5.472 1.345 1.00 97.81 84 THR A N 1
ATOM 673 C CA . THR A 1 84 ? -7.352 -6.357 0.259 1.00 97.81 84 THR A CA 1
ATOM 674 C C . THR A 1 84 ? -5.827 -6.565 0.326 1.00 97.81 84 THR A C 1
ATOM 676 O O . THR A 1 84 ? -5.112 -5.643 0.742 1.00 97.81 84 THR A O 1
ATOM 679 N N . PRO A 1 85 ? -5.281 -7.732 -0.067 1.00 97.75 85 PRO A N 1
ATOM 680 C CA . PRO A 1 85 ? -3.839 -7.907 -0.243 1.00 97.75 85 PRO A CA 1
ATOM 681 C C . PRO A 1 85 ? -3.248 -6.893 -1.233 1.00 97.75 85 PRO A C 1
ATOM 683 O O . PRO A 1 85 ? -3.890 -6.506 -2.208 1.00 97.75 85 PRO A O 1
ATOM 686 N N . VAL A 1 86 ? -2.016 -6.441 -0.997 1.00 97.56 86 VAL A N 1
ATOM 687 C CA . VAL A 1 86 ? -1.434 -5.302 -1.731 1.00 97.56 86 VAL A CA 1
ATOM 688 C C . VAL A 1 86 ? -1.326 -5.526 -3.244 1.00 97.56 86 VAL A C 1
ATOM 690 O O . VAL A 1 86 ? -1.651 -4.618 -4.007 1.00 97.56 86 VAL A O 1
ATOM 693 N N . HIS A 1 87 ? -0.936 -6.720 -3.699 1.00 97.69 87 HIS A N 1
ATOM 694 C CA . HIS A 1 87 ? -0.849 -7.027 -5.133 1.00 97.69 87 HIS A CA 1
ATOM 695 C C . HIS A 1 87 ? -2.221 -7.000 -5.810 1.00 97.69 87 HIS A C 1
ATOM 697 O O . HIS A 1 87 ? -2.361 -6.392 -6.868 1.00 97.69 87 HIS A O 1
ATOM 703 N N . GLU A 1 88 ? -3.240 -7.582 -5.174 1.00 97.50 88 GLU A N 1
ATOM 704 C CA . GLU A 1 88 ? -4.617 -7.578 -5.682 1.00 97.50 88 GLU A CA 1
ATOM 705 C C . GLU A 1 88 ? -5.189 -6.157 -5.742 1.00 97.50 88 GLU A C 1
ATOM 707 O O . GLU A 1 88 ? -5.808 -5.774 -6.735 1.00 97.50 88 GLU A O 1
ATOM 712 N N . ALA A 1 89 ? -4.949 -5.347 -4.707 1.00 96.94 89 ALA A N 1
ATOM 713 C CA . ALA A 1 89 ? -5.411 -3.963 -4.661 1.00 96.94 89 ALA A CA 1
ATOM 714 C C . ALA A 1 89 ? -4.816 -3.123 -5.806 1.00 96.94 89 ALA A C 1
ATOM 716 O O . ALA A 1 89 ? -5.522 -2.319 -6.421 1.00 96.94 89 ALA A O 1
ATOM 717 N N . ILE A 1 90 ? -3.532 -3.326 -6.119 1.00 96.62 90 ILE A N 1
ATOM 718 C CA . ILE A 1 90 ? -2.851 -2.637 -7.223 1.00 96.62 90 ILE A CA 1
ATOM 719 C C . ILE A 1 90 ? -3.348 -3.144 -8.575 1.00 96.62 90 ILE A C 1
ATOM 721 O O . ILE A 1 90 ? -3.634 -2.334 -9.452 1.00 96.62 90 ILE A O 1
ATOM 725 N N . GLU A 1 91 ? -3.507 -4.456 -8.744 1.00 96.44 91 GLU A N 1
ATOM 726 C CA . GLU A 1 91 ? -4.051 -5.025 -9.976 1.00 96.44 91 GLU A CA 1
ATOM 727 C C . GLU A 1 91 ? -5.460 -4.485 -10.272 1.00 96.44 91 GLU A C 1
ATOM 729 O O . GLU A 1 91 ? -5.744 -4.066 -11.395 1.00 96.44 91 GLU A O 1
ATOM 734 N N . GLN A 1 92 ? -6.337 -4.428 -9.266 1.00 95.56 92 GLN A N 1
ATOM 735 C CA . GLN A 1 92 ? -7.670 -3.837 -9.409 1.00 95.56 92 GLN A CA 1
ATOM 736 C C . GLN A 1 92 ? -7.598 -2.360 -9.806 1.00 95.56 92 GLN A C 1
ATOM 738 O O . GLN A 1 92 ? -8.335 -1.935 -10.695 1.00 95.56 92 GLN A O 1
ATOM 743 N N . ALA A 1 93 ? -6.705 -1.587 -9.177 1.00 95.12 93 ALA A N 1
ATOM 744 C CA . ALA A 1 93 ? -6.523 -0.176 -9.503 1.00 95.12 93 ALA A CA 1
ATOM 745 C C . ALA A 1 93 ? -6.097 0.012 -10.967 1.00 95.12 93 ALA A C 1
ATOM 747 O O . ALA A 1 93 ? -6.698 0.826 -11.665 1.00 95.12 93 ALA A O 1
ATOM 748 N N . LEU A 1 94 ? -5.133 -0.784 -11.445 1.00 95.56 94 LEU A N 1
ATOM 749 C CA . LEU A 1 94 ? -4.653 -0.743 -12.829 1.00 95.56 94 LEU A CA 1
ATOM 750 C C . LEU A 1 94 ? -5.732 -1.160 -13.832 1.00 95.56 94 LEU A C 1
ATOM 752 O O . LEU A 1 94 ? -5.896 -0.497 -14.848 1.00 95.56 94 LEU A O 1
ATOM 756 N N . LYS A 1 95 ? -6.518 -2.202 -13.537 1.00 94.75 95 LYS A N 1
ATOM 757 C CA . LYS A 1 95 ? -7.642 -2.627 -14.393 1.00 94.75 95 LYS A CA 1
ATOM 758 C C . LYS A 1 95 ? -8.732 -1.561 -14.519 1.00 94.75 95 LYS A C 1
ATOM 760 O O . LYS A 1 95 ? -9.413 -1.507 -15.535 1.00 94.75 95 LYS A O 1
ATOM 765 N N . SER A 1 96 ? -8.916 -0.744 -13.482 1.00 93.31 96 SER A N 1
ATOM 766 C CA . SER A 1 96 ? -9.881 0.362 -13.471 1.00 93.31 96 SER A CA 1
ATOM 767 C C . SER A 1 96 ? -9.302 1.702 -13.927 1.00 93.31 96 SER A C 1
ATOM 769 O O . SER A 1 96 ? -10.007 2.707 -13.890 1.00 93.31 96 SER A O 1
ATOM 771 N N . TRP A 1 97 ? -8.017 1.746 -14.283 1.00 93.31 97 TRP A N 1
ATOM 772 C CA . TRP A 1 97 ? -7.359 2.991 -14.648 1.00 93.31 97 TRP A CA 1
ATOM 773 C C . TRP A 1 97 ? -7.815 3.447 -16.032 1.00 93.31 97 TRP A C 1
ATOM 775 O O . TRP A 1 97 ? -7.806 2.675 -16.990 1.00 93.31 97 TRP A O 1
ATOM 785 N N . THR A 1 98 ? -8.171 4.722 -16.133 1.00 90.38 98 THR A N 1
ATOM 786 C CA . THR A 1 98 ? -8.462 5.396 -17.395 1.00 90.38 98 THR A CA 1
ATOM 787 C C . THR A 1 98 ? -7.525 6.591 -17.537 1.00 90.38 98 THR A C 1
ATOM 789 O O . THR A 1 98 ? -7.297 7.292 -16.542 1.00 90.38 98 THR A O 1
ATOM 792 N N . PRO A 1 99 ? -6.976 6.848 -18.735 1.00 86.62 99 PRO A N 1
ATOM 793 C CA . PRO A 1 99 ? -6.266 8.092 -18.988 1.00 86.62 99 PRO A CA 1
ATOM 794 C C . PRO A 1 99 ? -7.207 9.276 -18.741 1.00 86.62 99 PRO A C 1
ATOM 796 O O . PRO A 1 99 ? -8.419 9.170 -18.927 1.00 86.62 99 PRO A O 1
ATOM 799 N N . VAL A 1 100 ? -6.647 10.387 -18.271 1.00 83.62 100 VAL A N 1
ATOM 800 C CA . VAL A 1 100 ? -7.373 11.658 -18.260 1.00 83.62 100 VAL A CA 1
ATOM 801 C C . VAL A 1 100 ? -7.365 12.148 -19.703 1.00 83.62 100 VAL A C 1
ATOM 803 O O . VAL A 1 100 ? -6.289 12.198 -20.298 1.00 83.62 100 VAL A O 1
ATOM 806 N N . ASP A 1 101 ? -8.536 12.443 -20.265 1.00 75.38 101 ASP A N 1
ATOM 807 C CA . ASP A 1 101 ? -8.620 13.055 -21.590 1.00 75.38 101 ASP A CA 1
ATOM 808 C C . ASP A 1 101 ? -7.813 14.364 -21.577 1.00 75.38 101 ASP A C 1
ATOM 810 O O . ASP A 1 101 ? -7.966 15.190 -20.673 1.00 75.38 101 ASP A O 1
ATOM 814 N N . GLU A 1 102 ? -6.901 14.524 -22.536 1.00 63.09 102 GLU A N 1
ATOM 815 C CA . GLU A 1 102 ? -6.188 15.785 -22.739 1.00 63.09 102 GLU A CA 1
ATOM 816 C C . GLU A 1 102 ? -7.183 16.789 -23.351 1.00 63.09 102 GLU A C 1
ATOM 818 O O . GLU A 1 102 ? -7.612 16.605 -24.492 1.00 63.09 102 GLU A O 1
ATOM 823 N N . GLU A 1 103 ? -7.599 17.799 -22.573 1.00 47.59 103 GLU A N 1
ATOM 824 C CA . GLU A 1 103 ? -8.317 18.989 -23.074 1.00 47.59 103 GLU A CA 1
ATOM 825 C C . GLU A 1 103 ? -7.435 19.852 -23.989 1.00 47.59 103 GLU A C 1
ATOM 827 O O . GLU A 1 103 ? -6.247 20.076 -23.645 1.00 47.59 103 GLU A O 1
#

pLDDT: mean 89.96, std 11.29, range [47.59, 98.38]

Radius of gyration: 17.29 Å; Cα contacts (8 Å, |Δi|>4): 70; chains: 1; bounding box: 42×27×45 Å

InterPro domains:
  IPR036291 NAD(P)-binding domain superfamily [SSF51735] (14-97)

Mean predicted aligned error: 5.59 Å

Organism: NCBI:txid1265738

Secondary structure (DSSP, 8-state):
--HHHHHHHHHHHTTPPSS----S-BS---HHHHHHHHHHHH--S------SSHHHHHHHT-SS---------HHHHTTT----BHHHHHHHHHHT--PPP--

Solvent-accessible surface area (backbone atoms only — not comparable to full-atom values): 6842 Å² total; per-residue (Å²): 136,63,62,62,60,52,47,59,49,43,45,62,75,69,62,53,82,88,77,92,68,48,84,58,46,47,68,79,84,50,74,68,57,54,52,49,51,45,46,72,68,64,63,61,102,66,87,88,82,79,71,94,45,70,67,56,39,50,74,77,69,45,93,60,93,76,90,86,81,76,73,75,30,64,77,39,44,75,73,70,53,81,66,58,46,41,68,60,50,49,51,54,48,53,76,68,59,72,84,77,82,86,128

Foldseek 3Di:
DCLLVVLVVCCVVVVPDDDDADRDAPDDDDPVLLVVLLCVQVVDPDDDDDDPDPVRCCVPPDPDDDDDDDDDRVVSVVSVRDHHHPSVVSNVCSNPDDDDDDD